Protein AF-F2JRK3-F1 (afdb_monomer_lite)

Sequence (86 aa):
MYVGSYGRGTAINSSDLDVLFELPQNEYNRYDLVKGNGQSRLLQAVRNAILTSYPRSEVRADGQVVKVLFSDGMKFEILPAFKNID

Secondary structure (DSSP, 8-state):
-B-HHHHTT---TT--EEEEEEPPHHHHHHHHTSTTTHHHHHHHHHHHHHHHH-TTSEEEEETTEEEEE-TTS-EEEEEEE-----

Organism: Cellulosilyticum lentocellum (strain ATCC 49066 / DSM 5427 / NCIMB 11756 / RHM5) (NCBI:txid642492)

Foldseek 3Di:
DWDDCVNVVNDDPLDATEAEDEDEVVLVVVLVPDPDPSQVVSLVVVQVVVCVVVVPWDWDRDDQWIWTADPVRHIYTYHYDYDDPD

InterPro domains:
  IPR006116 2-5OAS/ClassI-CCAase, nucleotidyltransferase domain [cd05400] (3-84)
  IPR043519 Nucleotidyltransferase superfamily [G3DSA:3.30.460.10] (1-86)
  IPR043519 Nucleotidyltransferase superfamily [SSF81301] (2-85)

Structure (mmCIF, N/CA/C/O backbone):
data_AF-F2JRK3-F1
#
_entry.id   AF-F2JRK3-F1
#
loop_
_atom_site.group_PDB
_atom_site.id
_atom_site.type_symbol
_atom_site.label_atom_id
_atom_site.label_alt_id
_atom_site.label_comp_id
_atom_site.label_asym_id
_atom_site.label_entity_id
_atom_site.label_seq_id
_atom_site.pdbx_PDB_ins_code
_atom_site.Cartn_x
_atom_site.Cartn_y
_atom_site.Cartn_z
_atom_site.occupancy
_atom_site.B_iso_or_equiv
_atom_site.auth_seq_id
_atom_site.auth_comp_id
_atom_site.auth_asym_id
_atom_site.auth_atom_id
_atom_site.pdbx_PDB_model_num
ATOM 1 N N . MET A 1 1 ? -4.680 10.034 -3.684 1.00 51.91 1 MET A N 1
ATOM 2 C CA . MET A 1 1 ? -3.983 11.342 -3.587 1.00 51.91 1 MET A CA 1
ATOM 3 C C . MET A 1 1 ? -2.496 11.071 -3.433 1.00 51.91 1 MET A C 1
ATOM 5 O O . MET A 1 1 ? -2.155 10.129 -2.727 1.00 51.91 1 MET A O 1
ATOM 9 N N . TYR A 1 2 ? -1.631 11.854 -4.082 1.00 53.94 2 TYR A N 1
ATOM 10 C CA . TYR A 1 2 ? -0.187 11.796 -3.835 1.00 53.94 2 TYR A CA 1
ATOM 11 C C . TYR A 1 2 ? 0.126 12.495 -2.508 1.00 53.94 2 TYR A C 1
ATOM 13 O O . TYR A 1 2 ? -0.373 13.592 -2.259 1.00 53.94 2 TYR A O 1
ATOM 21 N N . VAL A 1 3 ? 0.904 11.845 -1.650 1.00 57.59 3 VAL A N 1
ATOM 22 C CA . VAL A 1 3 ? 1.320 12.349 -0.329 1.00 57.59 3 VAL A CA 1
ATOM 23 C C . VAL A 1 3 ? 2.852 12.328 -0.243 1.00 57.59 3 VAL A C 1
ATOM 25 O O . VAL A 1 3 ? 3.527 12.203 -1.262 1.00 57.59 3 VAL A O 1
ATOM 28 N N . GLY A 1 4 ? 3.423 12.553 0.942 1.00 55.62 4 GLY A N 1
ATOM 29 C CA . GLY A 1 4 ? 4.859 12.381 1.165 1.00 55.62 4 GLY A CA 1
ATOM 30 C C . GLY A 1 4 ? 5.751 13.361 0.396 1.00 55.62 4 GLY A C 1
ATOM 31 O O . GLY A 1 4 ? 5.399 14.532 0.243 1.00 55.62 4 GLY A O 1
ATOM 32 N N . SER A 1 5 ? 6.947 12.932 -0.011 1.00 55.72 5 SER A N 1
ATOM 33 C CA . SER A 1 5 ? 7.959 13.837 -0.595 1.00 55.72 5 SER A CA 1
ATOM 34 C C . SER A 1 5 ? 7.485 14.499 -1.900 1.00 55.72 5 SER A C 1
ATOM 36 O O . SER A 1 5 ? 7.721 15.693 -2.102 1.00 55.72 5 SER A O 1
ATOM 38 N N . TYR A 1 6 ? 6.724 13.768 -2.721 1.00 56.12 6 TYR A N 1
ATOM 39 C CA . TYR A 1 6 ? 6.045 14.287 -3.911 1.00 56.12 6 TYR A CA 1
ATOM 40 C C . TYR A 1 6 ? 4.945 15.290 -3.559 1.00 56.12 6 TYR A C 1
ATOM 42 O O . TYR A 1 6 ? 4.886 16.363 -4.155 1.00 56.12 6 TYR A O 1
ATOM 50 N N . GLY A 1 7 ? 4.123 14.996 -2.545 1.00 57.44 7 GLY A N 1
ATOM 51 C CA . GLY A 1 7 ? 3.110 15.934 -2.048 1.00 57.44 7 GLY A CA 1
ATOM 52 C C . GLY A 1 7 ? 3.695 17.219 -1.442 1.00 57.44 7 GLY A C 1
ATOM 53 O O . GLY A 1 7 ? 3.019 18.243 -1.416 1.00 57.44 7 GLY A O 1
ATOM 54 N N . ARG A 1 8 ? 4.953 17.186 -0.979 1.00 67.44 8 ARG A N 1
ATOM 55 C CA . ARG A 1 8 ? 5.676 18.338 -0.407 1.00 67.44 8 ARG A CA 1
ATOM 56 C C . ARG A 1 8 ? 6.638 19.030 -1.380 1.00 67.44 8 ARG A C 1
ATOM 58 O O . ARG A 1 8 ? 7.273 20.005 -0.990 1.00 67.44 8 ARG A O 1
ATOM 65 N N . GLY A 1 9 ? 6.773 18.544 -2.615 1.00 57.03 9 GLY A N 1
ATOM 66 C CA . GLY A 1 9 ? 7.686 19.121 -3.608 1.00 57.03 9 GLY A CA 1
ATOM 67 C C . GLY A 1 9 ? 9.178 18.939 -3.296 1.00 57.03 9 GLY A C 1
ATOM 68 O O . GLY A 1 9 ? 9.999 19.687 -3.816 1.00 57.03 9 GLY A O 1
ATOM 69 N N . THR A 1 10 ? 9.549 17.963 -2.459 1.00 55.78 10 THR A N 1
ATOM 70 C CA . THR A 1 10 ? 10.950 17.670 -2.089 1.00 55.78 10 THR A CA 1
ATOM 71 C C . THR A 1 10 ? 11.474 16.380 -2.725 1.00 55.78 10 THR A C 1
ATOM 73 O O . THR A 1 10 ? 12.441 15.799 -2.234 1.00 55.78 10 THR A O 1
ATOM 76 N N . ALA A 1 11 ? 10.815 15.887 -3.774 1.00 55.44 11 ALA A N 1
ATOM 77 C CA . ALA A 1 11 ? 11.215 14.668 -4.461 1.00 55.44 11 ALA A CA 1
ATOM 78 C C . ALA A 1 11 ? 12.514 14.894 -5.264 1.00 55.44 11 ALA A C 1
ATOM 80 O O . ALA A 1 11 ? 12.556 15.709 -6.184 1.00 55.44 11 ALA A O 1
ATOM 81 N N . ILE A 1 12 ? 13.581 14.168 -4.921 1.00 50.59 12 ILE A N 1
ATOM 82 C CA . ILE A 1 12 ? 14.806 14.040 -5.731 1.00 50.59 12 ILE A CA 1
ATOM 83 C C . ILE A 1 12 ? 14.673 12.857 -6.706 1.00 50.59 12 ILE A C 1
ATOM 85 O O . ILE A 1 12 ? 13.800 12.016 -6.543 1.00 50.59 12 ILE A O 1
ATOM 89 N N . ASN A 1 13 ? 15.529 12.763 -7.724 1.00 51.78 13 ASN A N 1
ATOM 90 C CA . ASN A 1 13 ? 15.397 11.876 -8.901 1.00 51.78 13 ASN A CA 1
ATOM 91 C C . ASN A 1 13 ? 15.288 10.344 -8.630 1.00 51.78 13 ASN A C 1
ATOM 93 O O . ASN A 1 13 ? 15.206 9.559 -9.566 1.00 51.78 13 ASN A O 1
ATOM 97 N N . SER A 1 14 ? 15.302 9.910 -7.366 1.00 56.66 14 SER A N 1
ATOM 98 C CA . SER A 1 14 ? 15.131 8.524 -6.903 1.00 56.66 14 SER A CA 1
ATOM 99 C C . SER A 1 14 ? 13.917 8.330 -5.978 1.00 56.66 14 SER A C 1
ATOM 101 O O . SER A 1 14 ? 13.911 7.388 -5.188 1.00 56.66 14 SER A O 1
ATOM 103 N N . SER A 1 15 ? 12.963 9.264 -5.970 1.00 57.59 15 SER A N 1
ATOM 104 C CA . SER A 1 15 ? 11.951 9.339 -4.912 1.00 57.59 15 SER A CA 1
ATOM 105 C C . SER A 1 15 ? 10.922 8.223 -5.003 1.00 57.59 15 SER A C 1
ATOM 107 O O . SER A 1 15 ? 10.316 7.995 -6.048 1.00 57.59 15 SER A O 1
ATOM 109 N N . ASP A 1 16 ? 10.712 7.565 -3.869 1.00 66.62 16 ASP A N 1
ATOM 110 C CA . ASP A 1 16 ? 9.598 6.662 -3.639 1.00 66.62 16 ASP A CA 1
ATOM 111 C C . ASP A 1 16 ? 8.280 7.448 -3.785 1.00 66.62 16 ASP A C 1
ATOM 113 O O . ASP A 1 16 ? 8.117 8.541 -3.233 1.00 66.62 16 ASP A O 1
ATOM 117 N N . LEU A 1 17 ? 7.352 6.939 -4.595 1.00 81.06 17 LEU A N 1
ATOM 118 C CA . LEU A 1 17 ? 6.058 7.572 -4.815 1.00 81.06 17 LEU A CA 1
ATOM 119 C C . LEU A 1 17 ? 5.080 7.145 -3.717 1.00 81.06 17 LEU A C 1
ATOM 121 O O . LEU A 1 17 ? 4.566 6.025 -3.734 1.00 81.06 17 LEU A O 1
ATOM 125 N N . ASP A 1 18 ? 4.805 8.057 -2.786 1.00 83.12 18 ASP A N 1
ATOM 126 C CA . ASP A 1 18 ? 3.870 7.839 -1.682 1.00 83.12 18 ASP A CA 1
ATOM 127 C C . ASP A 1 18 ? 2.410 8.004 -2.143 1.00 83.12 18 ASP A C 1
ATOM 129 O O . ASP A 1 18 ? 1.961 9.093 -2.532 1.00 83.12 18 ASP A O 1
ATOM 133 N N . VAL A 1 19 ? 1.633 6.924 -2.063 1.00 86.62 19 VAL A N 1
ATOM 134 C CA . VAL A 1 19 ? 0.228 6.875 -2.480 1.00 86.62 19 VAL A CA 1
ATOM 135 C C . VAL A 1 19 ? -0.655 6.535 -1.286 1.00 86.62 19 VAL A C 1
ATOM 137 O O . VAL A 1 19 ? -0.648 5.411 -0.790 1.00 86.62 19 VAL A O 1
ATOM 140 N N . LEU A 1 20 ? -1.486 7.490 -0.863 1.00 88.38 20 LEU A N 1
ATOM 141 C CA . LEU A 1 20 ? -2.569 7.214 0.079 1.00 88.38 20 LEU A CA 1
ATOM 142 C C . LEU A 1 20 ? -3.739 6.592 -0.680 1.00 88.38 20 LEU A C 1
ATOM 144 O O . LEU A 1 20 ? -4.252 7.198 -1.634 1.00 88.38 20 LEU A O 1
ATOM 148 N N . PHE A 1 21 ? -4.180 5.421 -0.231 1.00 90.69 21 PHE A N 1
ATOM 149 C CA . PHE A 1 21 ? -5.326 4.726 -0.795 1.00 90.69 21 PHE A CA 1
ATOM 150 C C . PHE A 1 21 ? -6.423 4.585 0.256 1.00 90.69 21 PHE A C 1
ATOM 152 O O . PHE A 1 21 ? -6.302 3.797 1.191 1.00 90.69 21 PHE A O 1
ATOM 159 N N . GLU A 1 22 ? -7.490 5.366 0.105 1.00 92.62 22 GLU A N 1
ATOM 160 C CA . GLU A 1 22 ? -8.658 5.269 0.976 1.00 92.62 22 GLU A CA 1
ATOM 161 C C . GLU A 1 22 ? -9.423 3.979 0.668 1.00 92.62 22 GLU A C 1
ATOM 163 O O . GLU A 1 22 ? -9.904 3.768 -0.447 1.00 92.62 22 GLU A O 1
ATOM 168 N N . LEU A 1 23 ? -9.510 3.103 1.663 1.00 91.75 23 LEU A N 1
ATOM 169 C CA . LEU A 1 23 ? -10.284 1.879 1.617 1.00 91.75 23 LEU A CA 1
ATOM 170 C C . LEU A 1 23 ? -11.662 2.091 2.255 1.00 91.75 23 LEU A C 1
ATOM 172 O O . LEU A 1 23 ? -11.814 2.886 3.186 1.00 91.75 23 LEU A O 1
ATOM 176 N N . PRO A 1 24 ? -12.674 1.335 1.804 1.00 91.25 24 PRO A N 1
ATOM 177 C CA . PRO A 1 24 ? -13.973 1.295 2.457 1.00 91.25 24 PRO A CA 1
ATOM 178 C C . PRO A 1 24 ? -13.880 0.953 3.956 1.00 91.25 24 PRO A C 1
ATOM 180 O O . PRO A 1 24 ? -13.177 0.023 4.353 1.00 91.25 24 PRO A O 1
ATOM 183 N N . GLN A 1 25 ? -14.648 1.657 4.796 1.00 88.31 25 GLN A N 1
ATOM 184 C CA . GLN A 1 25 ? -14.658 1.460 6.257 1.00 88.31 25 GLN A CA 1
ATOM 185 C C . GLN A 1 25 ? -15.013 0.022 6.677 1.00 88.31 25 GLN A C 1
ATOM 187 O O . GLN A 1 25 ? -14.562 -0.471 7.710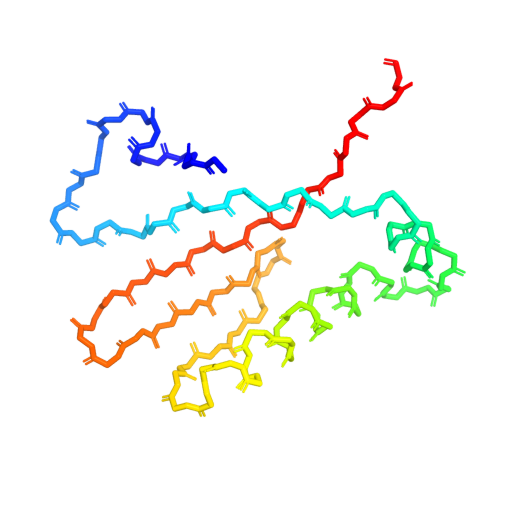 1.00 88.31 25 GLN A O 1
ATOM 192 N N . ASN A 1 26 ? -15.824 -0.679 5.882 1.00 89.00 26 ASN A N 1
ATOM 193 C CA . ASN A 1 26 ? -16.167 -2.074 6.152 1.00 89.00 26 ASN A CA 1
ATOM 194 C C . ASN A 1 26 ? -14.942 -3.003 6.090 1.00 89.00 26 ASN A C 1
ATOM 196 O O . ASN A 1 26 ? -14.918 -3.984 6.828 1.00 89.00 26 ASN A O 1
ATOM 200 N N . GLU A 1 27 ? -13.922 -2.696 5.280 1.00 90.50 27 GLU A N 1
ATOM 201 C CA . GLU A 1 27 ? -12.667 -3.454 5.273 1.00 90.50 27 GLU A CA 1
ATOM 202 C C . GLU A 1 27 ? -11.883 -3.222 6.566 1.00 90.50 27 GLU A C 1
ATOM 204 O O . GLU A 1 27 ? -11.403 -4.190 7.152 1.00 90.50 27 GLU A O 1
ATOM 209 N N . TYR A 1 28 ? -11.834 -1.988 7.086 1.00 86.56 28 TYR A N 1
ATOM 210 C CA . TYR A 1 28 ? -11.247 -1.734 8.407 1.00 86.56 28 TYR A CA 1
ATOM 211 C C . TYR A 1 28 ? -11.911 -2.608 9.470 1.00 86.56 28 TYR A C 1
ATOM 213 O O . TYR A 1 28 ? -11.241 -3.417 10.108 1.00 86.56 28 TYR A O 1
ATOM 221 N N . ASN A 1 29 ? -13.240 -2.530 9.584 1.00 87.44 29 ASN A N 1
ATOM 222 C CA . ASN A 1 29 ? -13.997 -3.293 10.577 1.00 87.44 29 ASN A CA 1
ATOM 223 C C . ASN A 1 29 ? -13.778 -4.806 10.413 1.00 87.44 29 ASN A C 1
ATOM 225 O O . ASN A 1 29 ? -13.606 -5.529 11.392 1.00 87.44 29 ASN A O 1
ATOM 229 N N . ARG A 1 30 ? -13.757 -5.299 9.169 1.00 88.81 30 ARG A N 1
ATOM 230 C CA . ARG A 1 30 ? -13.543 -6.717 8.863 1.00 88.81 30 ARG A CA 1
ATOM 231 C C . ARG A 1 30 ? -12.211 -7.226 9.401 1.00 88.81 30 ARG A C 1
ATOM 233 O O . ARG A 1 30 ? -12.178 -8.334 9.930 1.00 88.81 30 ARG A O 1
ATOM 240 N N . TYR A 1 31 ? -11.133 -6.462 9.237 1.00 89.62 31 TYR A N 1
ATOM 241 C CA . TYR A 1 31 ? -9.800 -6.863 9.691 1.00 89.62 31 TYR A CA 1
ATOM 242 C C . TYR A 1 31 ? -9.546 -6.539 11.164 1.00 89.62 31 TYR A C 1
ATOM 244 O O . TYR A 1 31 ? -8.799 -7.274 11.805 1.00 89.62 31 TYR A O 1
ATOM 252 N N . ASP A 1 32 ? -10.195 -5.516 11.715 1.00 86.88 32 ASP A N 1
ATOM 253 C CA . ASP A 1 32 ? -10.087 -5.138 13.126 1.00 86.88 32 ASP A CA 1
ATOM 254 C C . ASP A 1 32 ? -10.773 -6.152 14.062 1.00 86.88 32 ASP A C 1
ATOM 256 O O . ASP A 1 32 ? -10.240 -6.520 15.106 1.00 86.88 32 ASP A O 1
ATOM 260 N N . LEU A 1 33 ? -11.900 -6.729 13.628 1.00 85.75 33 LEU A N 1
ATOM 261 C CA . LEU A 1 33 ? -12.606 -7.789 14.361 1.00 85.75 33 LEU A CA 1
ATOM 262 C C . LEU A 1 33 ? -11.826 -9.118 14.434 1.00 85.75 33 LEU A C 1
ATOM 264 O O . LEU A 1 33 ? -12.183 -10.014 15.207 1.00 85.75 33 LEU A O 1
ATOM 268 N N . VAL A 1 34 ? -10.768 -9.287 13.633 1.00 82.75 34 VAL A N 1
ATOM 269 C CA . VAL A 1 34 ? -9.941 -10.499 13.648 1.00 82.75 34 VAL A CA 1
ATOM 270 C C . VAL A 1 34 ? -8.982 -10.446 14.835 1.00 82.75 34 VAL A C 1
ATOM 272 O O . VAL A 1 34 ? -8.034 -9.666 14.846 1.00 82.75 34 VAL A O 1
ATOM 275 N N . LYS A 1 35 ? -9.164 -11.347 15.810 1.00 80.56 35 LYS A N 1
ATOM 276 C CA . LYS A 1 35 ? -8.240 -11.475 16.949 1.00 80.56 35 LYS A CA 1
ATOM 277 C C . LYS A 1 35 ? -6.791 -11.684 16.481 1.00 80.56 35 LYS A C 1
ATOM 279 O O . LYS A 1 35 ? -6.502 -12.604 15.713 1.00 80.56 35 LYS A O 1
ATOM 284 N N . GLY A 1 36 ? -5.877 -10.872 17.012 1.00 85.44 36 GLY A N 1
ATOM 285 C CA . GLY A 1 36 ? -4.442 -10.936 16.727 1.00 85.44 36 GLY A CA 1
ATOM 286 C C . GLY A 1 36 ? -4.022 -9.990 15.600 1.00 85.44 36 GLY A C 1
ATOM 287 O O . GLY A 1 36 ? -4.335 -8.806 15.627 1.00 85.44 36 GLY A O 1
ATOM 288 N N . ASN A 1 37 ? -3.284 -10.503 14.612 1.00 88.25 37 ASN A N 1
ATOM 289 C CA . ASN A 1 37 ? -2.595 -9.705 13.585 1.00 88.25 37 ASN A CA 1
ATOM 290 C C . ASN A 1 37 ? -3.525 -9.209 12.452 1.00 88.25 37 ASN A C 1
ATOM 292 O O . ASN A 1 37 ? -3.212 -9.385 11.271 1.00 88.25 37 ASN A O 1
ATOM 296 N N . GLY A 1 38 ? -4.682 -8.631 12.791 1.00 90.75 38 GLY A N 1
ATOM 297 C CA . GLY A 1 38 ? -5.702 -8.168 11.840 1.00 90.75 38 GLY A CA 1
ATOM 298 C C . GLY A 1 38 ? -5.162 -7.171 10.813 1.00 90.75 38 GLY A C 1
ATOM 299 O O . GLY A 1 38 ? -5.281 -7.388 9.607 1.00 90.75 38 GLY A O 1
ATOM 300 N N . GLN A 1 39 ? -4.442 -6.151 11.281 1.00 90.06 39 GLN A N 1
ATOM 301 C CA . GLN A 1 39 ? -3.855 -5.126 10.412 1.00 90.06 39 GLN A CA 1
ATOM 302 C C . GLN A 1 39 ? -2.748 -5.683 9.501 1.00 90.06 39 GLN A C 1
ATOM 304 O O . GLN A 1 39 ? -2.667 -5.334 8.325 1.00 90.06 39 GLN A O 1
ATOM 309 N N . SER A 1 40 ? -1.945 -6.643 9.973 1.00 92.25 40 SER A N 1
ATOM 310 C CA . SER A 1 40 ? -0.993 -7.337 9.095 1.00 92.25 40 SER A CA 1
ATOM 311 C C . SER A 1 40 ? -1.714 -8.135 8.005 1.00 92.25 40 SER A C 1
ATOM 313 O O . SER A 1 40 ? -1.254 -8.163 6.867 1.00 92.25 40 SER A O 1
ATOM 315 N N . ARG A 1 41 ? -2.857 -8.765 8.313 1.00 94.00 41 ARG A N 1
ATOM 316 C CA . ARG A 1 41 ? -3.673 -9.478 7.313 1.00 94.00 41 ARG A CA 1
ATOM 317 C C . ARG A 1 41 ? -4.289 -8.529 6.284 1.00 94.00 41 ARG A C 1
ATOM 319 O O . ARG A 1 41 ? -4.328 -8.900 5.113 1.00 94.00 41 ARG A O 1
ATOM 326 N N . LEU A 1 42 ? -4.708 -7.329 6.691 1.00 94.62 42 LEU A N 1
ATOM 327 C CA . LEU A 1 42 ? -5.142 -6.272 5.772 1.00 94.62 42 LEU A CA 1
ATOM 328 C C . LEU A 1 42 ? -4.022 -5.928 4.780 1.00 94.62 42 LEU A C 1
ATOM 330 O O . LEU A 1 42 ? -4.236 -5.972 3.571 1.00 94.62 42 LEU A O 1
ATOM 334 N N . LEU A 1 43 ? -2.804 -5.677 5.271 1.00 95.62 43 LEU A N 1
ATOM 335 C CA . LEU A 1 43 ? -1.655 -5.376 4.409 1.00 95.62 43 LEU A CA 1
ATOM 336 C C . LEU A 1 43 ? -1.326 -6.526 3.447 1.00 95.62 43 LEU A C 1
ATOM 338 O O . LEU A 1 43 ? -1.013 -6.287 2.281 1.00 95.62 43 LEU A O 1
ATOM 342 N N . GLN A 1 44 ? -1.447 -7.780 3.894 1.00 95.56 44 GLN A N 1
ATOM 343 C CA . GLN A 1 44 ? -1.282 -8.941 3.012 1.00 95.56 44 GLN A CA 1
ATOM 344 C C . GLN A 1 44 ? -2.383 -9.030 1.945 1.00 95.56 44 GLN A C 1
ATOM 346 O O . GLN A 1 44 ? -2.102 -9.403 0.807 1.00 95.56 44 GLN A O 1
ATOM 351 N N . ALA A 1 45 ? -3.624 -8.666 2.274 1.00 95.06 45 ALA A N 1
ATOM 352 C CA . ALA A 1 45 ? -4.716 -8.632 1.307 1.00 95.06 45 ALA A CA 1
ATOM 353 C C . ALA A 1 45 ? -4.488 -7.556 0.236 1.00 95.06 45 ALA A C 1
ATOM 355 O O . ALA A 1 45 ? -4.587 -7.852 -0.955 1.00 95.06 45 ALA A O 1
ATOM 356 N N . VAL A 1 46 ? -4.087 -6.349 0.647 1.00 95.44 46 VAL A N 1
ATOM 357 C CA . VAL A 1 46 ? -3.712 -5.260 -0.269 1.00 95.44 46 VAL A CA 1
ATOM 358 C C . VAL A 1 46 ? -2.542 -5.685 -1.162 1.00 95.44 46 VAL A C 1
ATOM 360 O O . VAL A 1 46 ? -2.624 -5.564 -2.384 1.00 95.44 46 VAL A O 1
ATOM 363 N N . ARG A 1 47 ? -1.488 -6.276 -0.581 1.00 96.25 47 ARG A N 1
ATOM 364 C CA . ARG A 1 47 ? -0.356 -6.849 -1.327 1.00 96.25 47 ARG A CA 1
ATOM 365 C C . ARG A 1 47 ? -0.816 -7.830 -2.405 1.00 96.25 47 ARG A C 1
ATOM 367 O O . ARG A 1 47 ? -0.374 -7.731 -3.546 1.00 96.25 47 ARG A O 1
ATOM 374 N N . ASN A 1 48 ? -1.681 -8.780 -2.057 1.00 96.81 48 ASN A N 1
ATOM 375 C CA . ASN A 1 48 ? -2.145 -9.803 -2.994 1.00 96.81 48 ASN A CA 1
ATOM 376 C C . ASN A 1 48 ? -3.028 -9.214 -4.105 1.00 96.81 48 ASN A C 1
ATOM 378 O O . ASN A 1 48 ? -2.929 -9.647 -5.255 1.00 96.81 48 ASN A O 1
ATOM 382 N N . ALA A 1 49 ? -3.843 -8.203 -3.793 1.00 95.62 49 ALA A N 1
ATOM 383 C CA . ALA A 1 49 ? -4.627 -7.481 -4.792 1.00 95.62 49 ALA A CA 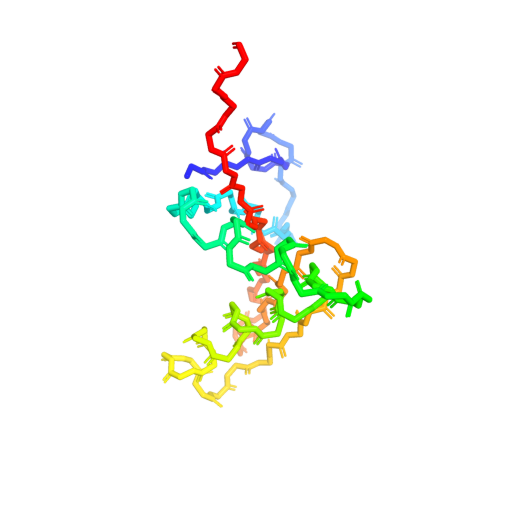1
ATOM 384 C C . ALA A 1 49 ? -3.719 -6.773 -5.813 1.00 95.62 49 ALA A C 1
ATOM 386 O O . ALA A 1 49 ? -3.915 -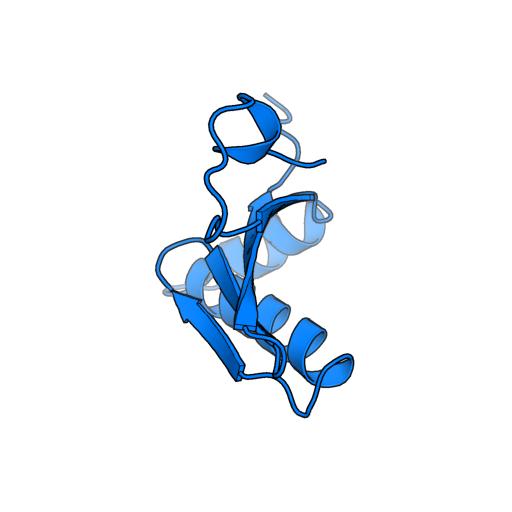6.914 -7.018 1.00 95.62 49 ALA A O 1
ATOM 387 N N . ILE A 1 50 ? -2.670 -6.090 -5.346 1.00 94.94 50 ILE A N 1
ATOM 388 C CA . ILE A 1 50 ? -1.688 -5.436 -6.223 1.00 94.94 50 ILE A CA 1
ATOM 389 C C . ILE A 1 50 ? -0.936 -6.467 -7.067 1.00 94.94 50 ILE A C 1
ATOM 391 O O . ILE A 1 50 ? -0.783 -6.277 -8.271 1.00 94.94 50 ILE A O 1
ATOM 395 N N . LEU A 1 51 ? -0.502 -7.576 -6.462 1.00 95.62 51 LEU A N 1
ATOM 396 C CA . LEU A 1 51 ? 0.226 -8.637 -7.160 1.00 95.62 51 LEU A CA 1
ATOM 397 C C . LEU A 1 51 ? -0.624 -9.309 -8.251 1.00 95.62 51 LEU A C 1
ATOM 399 O O . LEU A 1 51 ? -0.083 -9.745 -9.260 1.00 95.62 51 LEU A O 1
ATOM 403 N N . THR A 1 52 ? -1.949 -9.351 -8.085 1.00 96.31 52 THR A N 1
ATOM 404 C CA . THR A 1 52 ? -2.869 -9.850 -9.122 1.00 96.31 52 THR A CA 1
ATOM 405 C C . THR A 1 52 ? -2.819 -8.974 -10.377 1.00 96.31 52 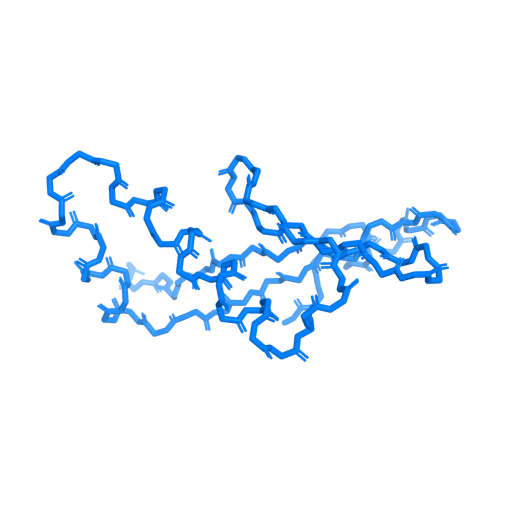THR A C 1
ATOM 407 O O . THR A 1 52 ? -2.790 -9.495 -11.490 1.00 96.31 52 THR A O 1
ATOM 410 N N . SER A 1 53 ? -2.752 -7.651 -10.208 1.00 94.38 53 SER A N 1
ATOM 411 C CA . SER A 1 53 ? -2.641 -6.694 -11.318 1.00 94.38 53 SER A CA 1
ATOM 412 C C . SER A 1 53 ? -1.219 -6.592 -11.880 1.00 94.38 53 SER A C 1
ATOM 414 O O . SER A 1 53 ? -1.039 -6.407 -13.083 1.00 94.38 53 SER A O 1
ATOM 416 N N . TYR A 1 54 ? -0.201 -6.735 -11.026 1.00 93.38 54 TYR A N 1
ATOM 417 C CA . TYR A 1 54 ? 1.217 -6.589 -11.372 1.00 93.38 54 TYR A CA 1
ATOM 418 C C . TYR A 1 54 ? 2.037 -7.828 -10.967 1.00 93.38 54 TYR A C 1
ATOM 420 O O . TYR A 1 54 ? 2.922 -7.740 -10.115 1.00 93.38 54 TYR A O 1
ATOM 428 N N . PRO A 1 55 ? 1.803 -8.994 -11.597 1.00 93.56 55 PRO A N 1
ATOM 429 C CA . PRO A 1 55 ? 2.376 -10.271 -11.154 1.00 93.56 55 PRO A CA 1
ATOM 430 C C . PRO A 1 55 ? 3.892 -10.389 -11.347 1.00 93.56 55 PRO A C 1
ATOM 432 O O . PRO A 1 55 ? 4.519 -11.275 -10.775 1.00 93.56 55 PRO A O 1
ATOM 435 N N . ARG A 1 56 ? 4.485 -9.520 -12.174 1.00 93.69 56 ARG A N 1
ATOM 436 C CA . ARG A 1 56 ? 5.931 -9.486 -12.451 1.00 93.69 56 ARG A CA 1
ATOM 437 C C . ARG A 1 56 ? 6.689 -8.472 -11.591 1.00 93.69 56 ARG A C 1
ATOM 439 O O . ARG A 1 56 ? 7.914 -8.451 -11.649 1.00 93.69 56 ARG A O 1
ATOM 446 N N . SER A 1 57 ? 5.979 -7.634 -10.839 1.00 94.06 57 SER A N 1
ATOM 447 C CA . SER A 1 57 ? 6.587 -6.640 -9.955 1.00 94.06 57 SER A CA 1
ATOM 448 C C . SER A 1 57 ? 6.912 -7.260 -8.601 1.00 94.06 57 SER A C 1
ATOM 450 O O . SER A 1 57 ? 6.232 -8.176 -8.134 1.00 94.06 57 SER A O 1
ATOM 452 N N . GLU A 1 58 ? 7.931 -6.733 -7.930 1.00 95.06 58 GLU A N 1
ATOM 453 C CA . GLU A 1 58 ? 8.194 -7.113 -6.547 1.00 95.06 58 GLU A CA 1
ATOM 454 C C . GLU A 1 58 ? 7.225 -6.355 -5.631 1.00 95.06 58 GLU A C 1
ATOM 456 O O . GLU A 1 58 ? 7.258 -5.129 -5.566 1.00 95.06 58 GLU A O 1
ATOM 461 N N . VAL A 1 59 ? 6.363 -7.087 -4.915 1.00 96.69 59 VAL A N 1
ATOM 462 C CA . VAL A 1 59 ? 5.368 -6.513 -3.994 1.00 96.69 59 VAL A CA 1
ATOM 463 C C . VAL A 1 59 ? 5.593 -7.041 -2.577 1.00 96.69 59 VAL A C 1
ATOM 465 O O . VAL A 1 59 ? 5.587 -8.260 -2.346 1.00 96.69 59 VAL A O 1
ATOM 468 N N . ARG A 1 60 ? 5.758 -6.141 -1.603 1.00 95.75 60 ARG A N 1
ATOM 469 C CA . ARG A 1 60 ? 6.031 -6.478 -0.194 1.00 95.75 60 ARG A CA 1
ATOM 470 C C . ARG A 1 60 ? 5.185 -5.629 0.751 1.00 95.75 60 ARG A C 1
ATOM 472 O O . ARG A 1 60 ? 5.035 -4.438 0.534 1.00 95.75 60 ARG A O 1
ATOM 479 N N . ALA A 1 61 ? 4.653 -6.239 1.807 1.00 94.81 61 ALA A N 1
ATOM 480 C CA . ALA A 1 61 ? 4.106 -5.492 2.937 1.00 94.81 61 ALA A CA 1
ATOM 481 C C . ALA A 1 61 ? 5.250 -5.191 3.915 1.00 94.81 61 ALA A C 1
ATOM 483 O O . ALA A 1 61 ? 5.971 -6.116 4.291 1.00 94.81 61 ALA A O 1
ATOM 484 N N . ASP A 1 62 ? 5.424 -3.927 4.295 1.00 92.56 62 ASP A N 1
ATOM 485 C CA . ASP A 1 62 ? 6.515 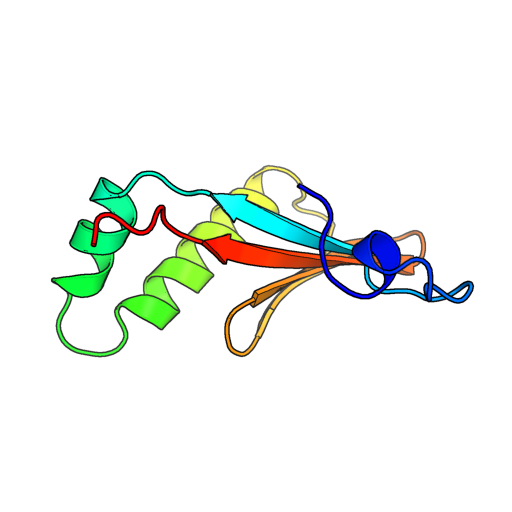-3.454 5.150 1.00 92.56 62 ASP A CA 1
ATOM 486 C C . ASP A 1 62 ? 5.995 -2.366 6.101 1.00 92.56 62 ASP A C 1
ATOM 488 O O . ASP A 1 62 ? 5.488 -1.332 5.667 1.00 92.56 62 ASP A O 1
ATOM 492 N N . GLY A 1 63 ? 6.065 -2.621 7.409 1.00 92.12 63 GLY A N 1
ATOM 493 C CA . GLY A 1 63 ? 5.481 -1.744 8.423 1.00 92.12 63 GLY A CA 1
ATOM 494 C C . GLY A 1 63 ? 3.980 -1.526 8.210 1.00 92.12 63 GLY A C 1
ATOM 495 O O . GLY A 1 63 ? 3.186 -2.448 8.384 1.00 92.12 63 GLY A O 1
ATOM 496 N N . GLN A 1 64 ? 3.601 -0.295 7.859 1.00 92.31 64 GLN A N 1
ATOM 497 C CA . GLN A 1 64 ? 2.213 0.132 7.626 1.00 92.31 64 GLN A CA 1
ATOM 498 C C . GLN A 1 64 ? 1.872 0.308 6.136 1.00 92.31 64 GLN A C 1
ATOM 500 O O . GLN A 1 64 ? 0.758 0.710 5.810 1.00 92.31 64 GLN A O 1
ATOM 505 N N . VAL A 1 65 ? 2.808 0.014 5.229 1.00 94.56 65 VAL A N 1
ATOM 506 C CA . VAL A 1 65 ? 2.653 0.246 3.787 1.00 94.56 65 VAL A CA 1
ATOM 507 C C . VAL A 1 65 ? 2.832 -1.038 2.981 1.00 94.56 65 VAL A C 1
ATOM 509 O O . VAL A 1 65 ? 3.379 -2.040 3.449 1.00 94.56 65 VAL A O 1
ATOM 512 N N . VAL A 1 66 ? 2.381 -1.003 1.729 1.00 96.19 66 VAL A N 1
ATOM 513 C CA . VAL A 1 66 ? 2.721 -1.996 0.709 1.00 96.19 66 VAL A CA 1
ATOM 514 C C . VAL A 1 66 ? 3.625 -1.345 -0.327 1.00 96.19 66 VAL A C 1
ATOM 516 O O . VAL A 1 66 ? 3.235 -0.392 -0.995 1.00 96.19 66 VAL A O 1
ATOM 519 N N . LYS A 1 67 ? 4.835 -1.880 -0.467 1.00 95.38 67 LYS A N 1
ATOM 520 C CA . LYS A 1 67 ? 5.845 -1.418 -1.413 1.00 95.38 67 LYS A CA 1
ATOM 521 C C . LYS A 1 67 ? 5.751 -2.197 -2.716 1.00 95.38 67 LYS A C 1
ATOM 523 O O . LYS A 1 67 ? 5.615 -3.424 -2.693 1.00 95.38 67 LYS A O 1
ATOM 528 N N . VAL A 1 68 ? 5.864 -1.489 -3.833 1.00 94.81 68 VAL A N 1
ATOM 529 C CA . VAL A 1 68 ? 5.940 -2.060 -5.181 1.00 94.81 68 VAL A CA 1
ATOM 530 C C . VAL A 1 68 ? 7.203 -1.555 -5.856 1.00 94.81 68 VAL A C 1
ATOM 532 O O . VAL A 1 68 ? 7.374 -0.347 -5.996 1.00 94.81 68 VAL A O 1
ATOM 535 N N . LEU A 1 69 ? 8.063 -2.471 -6.294 1.00 93.88 69 LEU A N 1
ATOM 536 C CA . LEU A 1 69 ? 9.224 -2.168 -7.124 1.00 93.88 69 LEU A CA 1
ATOM 537 C C . LEU A 1 69 ? 8.969 -2.670 -8.548 1.00 93.88 69 LEU A C 1
ATOM 539 O O . LEU A 1 69 ? 8.766 -3.868 -8.781 1.00 93.88 69 LEU A O 1
ATOM 543 N N . PHE A 1 70 ? 8.972 -1.732 -9.490 1.00 90.31 70 PHE A N 1
ATOM 544 C CA . PHE A 1 70 ? 8.827 -1.992 -10.917 1.00 90.31 70 PHE A CA 1
ATOM 545 C C . PHE A 1 70 ? 10.190 -2.216 -11.583 1.00 90.31 70 PHE A C 1
ATOM 547 O O . PHE A 1 70 ? 11.239 -1.823 -11.074 1.00 90.31 70 PHE A O 1
ATOM 554 N N . SER A 1 71 ? 10.176 -2.871 -12.746 1.00 88.94 71 SER A N 1
ATOM 555 C CA . SER A 1 71 ? 11.388 -3.255 -13.484 1.00 88.94 71 SER A CA 1
ATOM 556 C C . SER A 1 71 ? 12.202 -2.076 -14.022 1.00 88.94 71 SER A C 1
ATOM 558 O O . SER A 1 71 ? 13.372 -2.2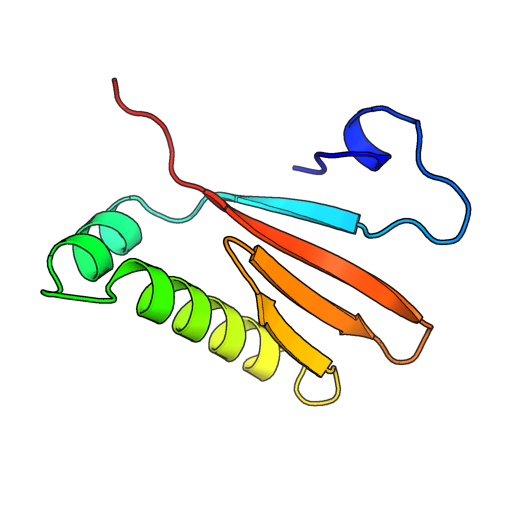44 -14.346 1.00 88.94 71 SER A O 1
ATOM 560 N N . ASP A 1 72 ? 11.588 -0.902 -14.143 1.00 87.69 72 ASP A N 1
ATOM 561 C CA . ASP A 1 72 ? 12.239 0.351 -14.537 1.00 87.69 72 ASP A CA 1
ATOM 562 C C . ASP A 1 72 ? 12.867 1.104 -13.350 1.00 87.69 72 ASP A C 1
ATOM 564 O O . ASP A 1 72 ? 13.413 2.191 -13.522 1.00 87.69 72 ASP A O 1
ATOM 568 N N . GLY A 1 73 ? 12.818 0.521 -12.148 1.00 86.50 73 GLY A N 1
ATOM 569 C CA . GLY A 1 73 ? 13.366 1.107 -10.930 1.00 86.50 73 GLY A CA 1
ATOM 570 C C . GLY A 1 73 ? 12.399 2.026 -10.187 1.00 86.50 73 GLY A C 1
ATOM 571 O O . GLY A 1 73 ? 12.765 2.516 -9.116 1.00 86.50 73 GLY A O 1
ATOM 572 N N . MET A 1 74 ? 11.174 2.237 -10.688 1.00 87.00 74 MET A N 1
ATOM 573 C CA . MET A 1 74 ? 10.163 2.994 -9.951 1.00 87.00 74 MET A CA 1
ATOM 574 C C . MET A 1 74 ? 9.704 2.245 -8.699 1.00 87.00 74 MET A C 1
ATOM 576 O O . MET A 1 74 ? 9.452 1.036 -8.723 1.00 87.00 74 MET A O 1
ATOM 580 N N . LYS A 1 75 ? 9.542 2.996 -7.608 1.00 90.38 75 LYS A N 1
ATOM 581 C CA . LYS A 1 75 ? 9.100 2.494 -6.307 1.00 90.38 75 LYS A CA 1
ATOM 582 C C . LYS A 1 75 ? 7.844 3.220 -5.867 1.00 90.38 75 LYS A C 1
ATOM 584 O O . LYS A 1 75 ? 7.791 4.445 -5.905 1.00 90.38 75 LYS A O 1
ATOM 589 N N . PHE A 1 76 ? 6.847 2.457 -5.447 1.00 91.56 76 PHE A N 1
ATOM 590 C CA . PHE A 1 76 ? 5.596 2.982 -4.914 1.00 91.56 76 PHE A CA 1
ATOM 591 C C . PHE A 1 76 ? 5.427 2.499 -3.482 1.00 91.56 76 PHE A C 1
ATOM 593 O O . PHE A 1 76 ? 5.550 1.300 -3.228 1.00 91.56 76 PHE A O 1
ATOM 600 N N . GLU A 1 77 ? 5.092 3.410 -2.575 1.00 93.69 77 GLU A N 1
ATOM 601 C CA . GLU A 1 77 ? 4.685 3.095 -1.209 1.00 93.69 77 GLU A CA 1
ATOM 602 C C . GLU A 1 77 ? 3.192 3.376 -1.066 1.00 93.69 77 GLU A C 1
ATOM 604 O O . GLU A 1 77 ? 2.740 4.519 -1.086 1.00 93.69 77 GLU A O 1
ATOM 609 N N . ILE A 1 78 ? 2.400 2.313 -0.973 1.00 93.25 78 ILE A N 1
ATOM 610 C CA . ILE A 1 78 ? 0.947 2.400 -0.873 1.00 93.25 78 ILE A CA 1
ATOM 611 C C . ILE A 1 78 ? 0.570 2.323 0.601 1.00 93.25 78 ILE A C 1
ATOM 613 O O . ILE A 1 78 ? 0.797 1.298 1.244 1.00 93.25 78 ILE A O 1
ATOM 617 N N . LEU A 1 79 ? -0.029 3.393 1.117 1.00 93.94 79 LEU A N 1
ATOM 618 C CA . LEU A 1 79 ? -0.551 3.486 2.476 1.00 93.94 79 LEU A CA 1
ATOM 619 C C . LEU A 1 79 ? -2.077 3.311 2.451 1.00 93.94 79 LEU A C 1
ATOM 621 O O . LEU A 1 79 ? -2.782 4.234 2.025 1.00 93.94 79 LEU A O 1
ATOM 625 N N . PRO A 1 80 ? -2.611 2.156 2.893 1.00 93.81 80 PRO A N 1
ATOM 626 C CA . PRO A 1 80 ? -4.042 1.998 3.096 1.00 93.81 80 PRO A CA 1
ATOM 627 C C . PRO A 1 80 ? -4.509 2.930 4.210 1.00 93.81 80 PRO A C 1
ATOM 629 O O . PRO A 1 80 ? -3.945 2.938 5.303 1.00 93.81 80 PRO A O 1
ATOM 632 N N . ALA A 1 81 ? -5.545 3.704 3.931 1.00 93.44 81 ALA A N 1
ATOM 633 C CA . ALA A 1 81 ? -6.132 4.645 4.866 1.00 93.44 81 ALA A CA 1
ATOM 634 C C . ALA A 1 81 ? -7.642 4.462 4.923 1.00 93.44 81 ALA A C 1
ATOM 636 O O . ALA A 1 81 ? -8.251 3.915 4.009 1.00 93.44 81 ALA A O 1
ATOM 637 N N . PHE A 1 82 ? -8.245 4.954 5.992 1.00 91.50 82 PHE A N 1
ATOM 638 C CA . PHE A 1 82 ? -9.686 4.944 6.181 1.00 91.50 82 PHE A CA 1
ATOM 639 C C . PHE A 1 82 ? -10.128 6.352 6.537 1.00 91.50 82 PHE A C 1
ATOM 641 O O . PHE A 1 82 ? -9.370 7.118 7.141 1.00 91.50 82 PHE A O 1
ATOM 648 N N . LYS A 1 83 ? -11.344 6.709 6.131 1.00 88.81 83 LYS A N 1
ATOM 649 C CA . LYS A 1 83 ? -11.915 8.003 6.477 1.00 88.81 83 LYS A CA 1
ATOM 650 C C . LYS A 1 83 ? -12.055 8.101 7.993 1.00 88.81 83 LYS A C 1
ATOM 652 O O . LYS A 1 83 ? -12.638 7.216 8.611 1.00 88.81 83 LYS A O 1
ATOM 657 N N . ASN A 1 84 ? -11.559 9.191 8.573 1.00 85.06 84 ASN A N 1
ATOM 658 C CA . ASN A 1 84 ? -11.847 9.478 9.968 1.00 85.06 84 ASN A CA 1
ATOM 659 C C . ASN A 1 84 ? -13.317 9.916 10.095 1.00 85.06 84 ASN A C 1
ATOM 661 O O . ASN A 1 84 ? -13.755 10.797 9.351 1.00 85.06 84 ASN A O 1
ATOM 665 N N . ILE A 1 85 ? -14.073 9.255 10.971 1.00 75.94 85 ILE A N 1
ATOM 666 C CA . ILE A 1 85 ? -15.509 9.494 11.193 1.00 75.94 85 ILE A CA 1
ATOM 667 C C . ILE A 1 85 ? -15.772 10.137 12.565 1.00 75.94 85 ILE A C 1
ATOM 669 O O . ILE A 1 85 ? -16.934 10.290 12.940 1.00 75.94 85 ILE A O 1
ATOM 673 N N . ASP A 1 86 ? -14.702 10.494 13.281 1.00 60.56 86 ASP A N 1
ATOM 674 C CA . ASP A 1 86 ? -14.738 11.240 14.543 1.00 60.56 86 ASP A CA 1
ATOM 675 C C . ASP A 1 86 ? -15.135 12.715 14.355 1.00 60.56 86 ASP A C 1
ATOM 677 O O . ASP A 1 86 ? -14.735 13.329 13.333 1.00 60.56 86 ASP A O 1
#

Radius of gyration: 13.95 Å; chains: 1; bounding box: 32×31×32 Å

pLDDT: mean 84.38, std 14.31, range [50.59, 96.81]